Protein AF-A0A382PEY8-F1 (afdb_monomer)

InterPro domains:
  IPR027417 P-loop containing nucleoside triphosphate hydrolase [G3DSA:3.40.50.300] (1-112)
  IPR027417 P-loop containing nucleoside triphosphate hydrolase [SSF52540] (3-94)

Mean predicted aligned error: 9.13 Å

Radius of gyration: 19.18 Å; Cα contacts (8 Å, |Δi|>4): 75; chains: 1; bounding box: 68×26×43 Å

Nearest PDB structures (foldseek):
  5x2b-assembly8_H  TM=7.577E-01  e=1.604E-02  Mus musculus
  2zvq-assembly1_X  TM=7.526E-01  e=3.745E-02  Mus musculus
  5x2b-assembly3_B  TM=7.548E-01  e=3.440E-01  Mus musculus
  5mlq-assembly1_B  TM=3.083E-01  e=4.378E+00  Nocardia brasiliensis ATCC 700358

Secondary structure (DSSP, 8-state):
--GGG-SS--EEEEE--HHHHHHHHHHHH---HHHHHHHHHHHHHHHHHHHHHS---EEEEEHHHHHH-HHHHHHHHHHHTT----HHHHHHHHHH---S-------------

Sequence (113 aa):
LFLPYLNNPHFIILLRNPVSNAKAINKIYRIPFLKAMEITSYYNFIISRICVKHNIPKLFINFEQMRIEPNVIVKEILRFLDLNISEEIMRDVNSVIVPGYSTTSNDSTFSTQ

Structure (mmCIF, N/CA/C/O backbone):
data_AF-A0A382PEY8-F1
#
_entry.id   AF-A0A382PEY8-F1
#
loop_
_atom_site.group_PDB
_atom_site.id
_atom_site.type_symbol
_atom_site.label_atom_id
_atom_site.label_alt_id
_atom_site.label_comp_id
_atom_site.label_asym_id
_atom_site.label_entity_id
_atom_site.label_seq_id
_atom_site.pdbx_PDB_ins_code
_atom_site.Cartn_x
_atom_site.Cartn_y
_atom_site.Cartn_z
_atom_site.occupancy
_atom_site.B_iso_or_equiv
_atom_site.auth_seq_id
_atom_site.auth_comp_id
_atom_site.auth_asym_id
_atom_site.auth_atom_id
_atom_site.pdbx_PDB_model_num
ATOM 1 N N . LEU A 1 1 ? -13.749 0.816 -9.418 1.00 59.69 1 LEU A N 1
ATOM 2 C CA . LEU A 1 1 ? -14.218 0.324 -8.104 1.00 59.69 1 LEU A CA 1
ATOM 3 C C . LEU A 1 1 ? -15.724 0.531 -8.034 1.00 59.69 1 LEU A C 1
ATOM 5 O O . LEU A 1 1 ? -16.159 1.657 -8.246 1.00 59.69 1 LEU A O 1
ATOM 9 N N . PHE A 1 2 ? -16.510 -0.515 -7.786 1.00 69.25 2 PHE A N 1
ATOM 10 C CA . PHE A 1 2 ? -17.966 -0.400 -7.633 1.00 69.25 2 PHE A CA 1
ATOM 11 C C . PHE A 1 2 ? -18.315 -0.037 -6.181 1.00 69.25 2 PHE A C 1
ATOM 13 O O . PHE A 1 2 ? -18.750 -0.870 -5.397 1.00 69.25 2 PHE A O 1
ATOM 20 N N . LEU A 1 3 ? -18.077 1.227 -5.822 1.00 74.88 3 LEU A N 1
ATOM 21 C CA . LEU A 1 3 ? -18.364 1.774 -4.489 1.00 74.88 3 LEU A CA 1
ATOM 22 C C . LEU A 1 3 ? -19.841 1.692 -4.040 1.00 74.88 3 LEU A C 1
ATOM 24 O O . LEU A 1 3 ? -20.044 1.482 -2.849 1.00 74.88 3 LEU A O 1
ATOM 28 N N . PRO A 1 4 ? -20.862 1.817 -4.918 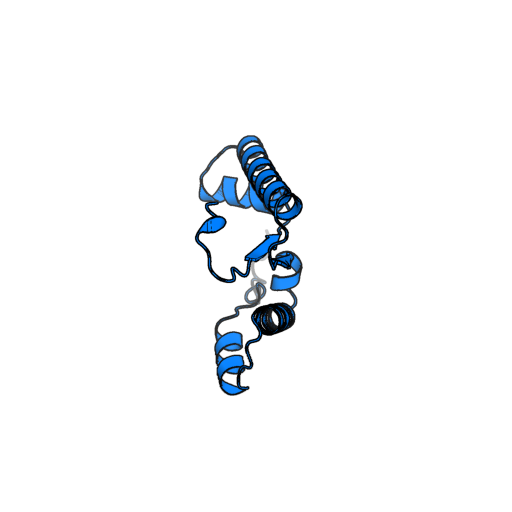1.00 75.00 4 PRO A N 1
ATOM 29 C CA . PRO A 1 4 ? -22.265 1.863 -4.483 1.00 75.00 4 PRO A CA 1
ATOM 30 C C . PRO A 1 4 ? -22.793 0.606 -3.779 1.00 75.00 4 PRO A C 1
ATOM 32 O O . PRO A 1 4 ? -23.840 0.674 -3.150 1.00 75.00 4 PRO A O 1
ATOM 35 N N . TYR A 1 5 ? -22.099 -0.529 -3.892 1.00 80.00 5 TYR A N 1
ATOM 36 C CA . TYR A 1 5 ? -22.516 -1.799 -3.285 1.00 80.00 5 TYR A CA 1
ATOM 37 C C . TYR A 1 5 ? -21.755 -2.139 -2.000 1.00 80.00 5 TYR A C 1
ATOM 39 O O . TYR A 1 5 ? -21.941 -3.217 -1.441 1.00 80.00 5 TYR A O 1
ATOM 47 N N . LEU A 1 6 ? -20.865 -1.254 -1.543 1.00 81.75 6 LEU A N 1
ATOM 48 C CA . LEU A 1 6 ? -20.107 -1.471 -0.319 1.00 81.75 6 LEU A CA 1
ATOM 49 C C . LEU A 1 6 ? -20.828 -0.818 0.860 1.00 81.75 6 LEU A C 1
ATOM 51 O O . LEU A 1 6 ? -21.024 0.396 0.881 1.00 81.75 6 LEU A O 1
ATOM 55 N N . ASN A 1 7 ? -21.157 -1.618 1.869 1.00 78.12 7 ASN A N 1
ATOM 56 C CA . ASN A 1 7 ? -21.673 -1.118 3.138 1.00 78.12 7 ASN A CA 1
ATOM 57 C C . ASN A 1 7 ? -20.499 -0.740 4.049 1.00 78.12 7 ASN A C 1
ATOM 59 O O . ASN A 1 7 ? -19.695 -1.598 4.401 1.00 78.12 7 ASN A O 1
ATOM 63 N N . ASN A 1 8 ? -20.410 0.543 4.414 1.00 79.12 8 ASN A N 1
ATOM 64 C CA . ASN A 1 8 ? -19.391 1.110 5.309 1.00 79.12 8 ASN A CA 1
ATOM 65 C C . ASN A 1 8 ? -17.924 0.729 4.975 1.00 79.12 8 ASN A C 1
ATOM 67 O O . ASN A 1 8 ? -17.207 0.185 5.824 1.00 79.12 8 ASN A O 1
ATOM 71 N N . PRO A 1 9 ? -17.447 0.966 3.737 1.00 88.56 9 PRO A N 1
ATOM 72 C CA . PRO A 1 9 ? -16.104 0.555 3.360 1.00 88.56 9 PRO A CA 1
ATOM 73 C C . PRO A 1 9 ? -15.028 1.422 4.023 1.00 88.56 9 PRO A C 1
ATOM 75 O O . PRO A 1 9 ? -15.050 2.649 3.925 1.00 88.56 9 PRO A O 1
ATOM 78 N N . HIS A 1 10 ? -14.036 0.757 4.609 1.00 90.62 10 HIS A N 1
ATOM 79 C CA . HIS A 1 10 ? -12.816 1.367 5.129 1.00 90.62 10 HIS A CA 1
ATOM 80 C C . HIS A 1 10 ? -11.666 1.097 4.160 1.00 90.62 10 HIS A C 1
ATOM 82 O O . HIS A 1 10 ? -11.370 -0.056 3.844 1.00 90.62 10 HIS A O 1
ATOM 88 N N . PHE A 1 11 ? -11.014 2.151 3.669 1.00 92.81 11 PHE A N 1
ATOM 89 C CA . PHE A 1 11 ? -9.919 2.022 2.707 1.00 92.81 11 PHE A CA 1
ATOM 90 C C . PHE A 1 11 ? -8.570 2.277 3.364 1.00 92.81 11 PHE A C 1
ATOM 92 O O . PHE A 1 11 ? -8.269 3.395 3.766 1.00 92.81 11 PHE A O 1
ATOM 99 N N . ILE A 1 12 ? -7.719 1.258 3.405 1.00 94.69 12 ILE A N 1
ATOM 100 C CA . ILE A 1 12 ? -6.322 1.419 3.807 1.00 94.69 12 ILE A CA 1
ATOM 101 C C . ILE A 1 12 ? -5.484 1.553 2.536 1.00 94.69 12 ILE A C 1
ATOM 103 O O . ILE A 1 12 ? -5.462 0.655 1.694 1.00 94.69 12 ILE A O 1
ATOM 107 N N . ILE A 1 13 ? -4.819 2.695 2.378 1.00 94.62 13 ILE A N 1
ATOM 108 C CA . ILE A 1 13 ? -4.053 3.044 1.181 1.00 94.62 13 ILE A CA 1
ATOM 109 C C . ILE A 1 13 ? -2.576 3.093 1.552 1.00 94.62 13 ILE A C 1
ATOM 111 O O . ILE A 1 13 ? -2.107 4.044 2.176 1.00 94.62 13 ILE A O 1
ATOM 115 N N . LEU A 1 14 ? -1.839 2.068 1.133 1.00 94.75 14 LEU A N 1
ATOM 116 C CA . LEU A 1 14 ? -0.398 1.987 1.328 1.00 94.75 14 LEU A CA 1
ATOM 117 C C . LEU A 1 14 ? 0.332 2.760 0.224 1.00 94.75 14 LEU A C 1
ATOM 119 O O . LEU A 1 14 ? 0.281 2.400 -0.953 1.00 94.75 14 LEU A O 1
ATOM 123 N N . LEU A 1 15 ? 1.030 3.815 0.620 1.00 94.75 15 LEU A N 1
ATOM 124 C CA . LEU A 1 15 ? 1.881 4.625 -0.235 1.00 94.75 15 LEU A CA 1
ATOM 125 C C . LEU A 1 15 ? 3.325 4.171 -0.077 1.00 94.75 15 LEU A C 1
ATOM 127 O O . LEU A 1 15 ? 3.794 3.918 1.026 1.00 94.75 15 LEU A O 1
ATOM 131 N N . ARG A 1 16 ? 4.044 4.095 -1.190 1.00 95.19 16 ARG A N 1
ATOM 132 C CA . ARG A 1 16 ? 5.470 3.779 -1.221 1.00 95.19 16 ARG A CA 1
ATOM 133 C C . ARG A 1 16 ? 6.146 4.670 -2.245 1.00 95.19 16 ARG A C 1
ATOM 135 O O . ARG A 1 16 ? 5.510 5.073 -3.224 1.00 95.19 16 ARG A O 1
ATOM 142 N N . ASN A 1 17 ? 7.432 4.947 -2.051 1.00 95.56 17 ASN A N 1
ATOM 143 C CA . ASN A 1 17 ? 8.219 5.695 -3.018 1.00 95.56 17 ASN A CA 1
ATOM 144 C C . ASN A 1 17 ? 8.039 5.119 -4.449 1.00 95.56 17 ASN A C 1
ATOM 146 O O . ASN A 1 17 ? 8.295 3.926 -4.665 1.00 95.56 17 ASN A O 1
ATOM 150 N N . PRO A 1 18 ? 7.631 5.939 -5.442 1.00 95.88 18 PRO A N 1
ATOM 151 C CA . PRO A 1 18 ? 7.316 5.453 -6.787 1.00 95.88 18 PRO A CA 1
ATOM 152 C C . PRO A 1 18 ? 8.486 4.767 -7.499 1.00 95.88 18 PRO A C 1
ATOM 154 O O . PRO A 1 18 ? 8.288 3.771 -8.190 1.00 95.88 18 PRO A O 1
ATOM 157 N N . VAL A 1 19 ? 9.714 5.247 -7.289 1.00 97.19 19 VAL A N 1
ATOM 158 C CA . VAL A 1 19 ? 10.922 4.651 -7.878 1.00 97.19 19 VAL A CA 1
ATOM 159 C C . VAL A 1 19 ? 11.186 3.275 -7.272 1.00 97.19 19 VAL A C 1
ATOM 161 O O . VAL A 1 19 ? 11.473 2.322 -7.997 1.00 97.19 19 VAL A O 1
ATOM 164 N N . SER A 1 20 ? 11.050 3.141 -5.951 1.00 96.25 20 SER A N 1
ATOM 165 C CA . SER A 1 20 ? 11.171 1.853 -5.257 1.00 96.25 20 SER A CA 1
ATOM 166 C C . SER A 1 20 ? 10.114 0.845 -5.719 1.00 96.25 20 SER A C 1
ATOM 168 O O . SER A 1 20 ? 10.433 -0.332 -5.899 1.00 96.25 20 SER A O 1
ATOM 170 N N . ASN A 1 21 ? 8.882 1.299 -5.965 1.00 96.00 21 ASN A N 1
ATOM 171 C CA . ASN A 1 21 ? 7.820 0.474 -6.546 1.00 96.00 21 ASN A CA 1
ATOM 172 C C . ASN A 1 21 ? 8.148 0.026 -7.969 1.00 96.00 21 ASN A C 1
ATOM 174 O O . ASN A 1 21 ? 8.098 -1.169 -8.257 1.00 96.00 21 ASN A O 1
ATOM 178 N N . ALA A 1 22 ? 8.556 0.948 -8.840 1.00 97.25 22 ALA A N 1
ATOM 179 C 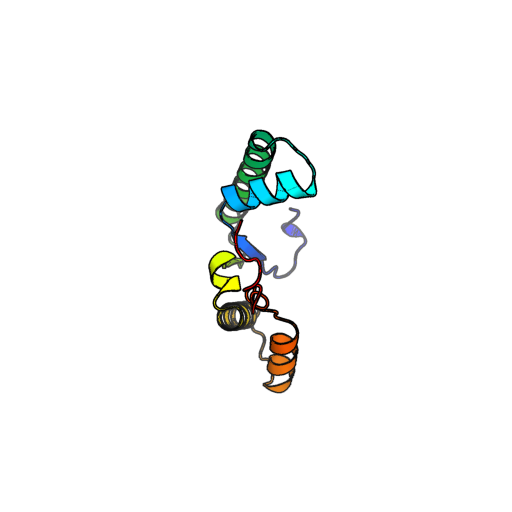CA . ALA A 1 22 ? 8.915 0.614 -10.212 1.00 97.25 22 ALA A CA 1
ATOM 180 C C . ALA A 1 22 ? 10.105 -0.356 -10.283 1.00 97.25 22 ALA A C 1
ATOM 182 O O . ALA A 1 22 ? 10.075 -1.299 -11.073 1.00 97.25 22 ALA A O 1
ATOM 183 N N . LYS A 1 23 ? 11.117 -0.199 -9.416 1.00 97.81 23 LYS A N 1
ATOM 184 C CA . LYS A 1 23 ? 12.221 -1.167 -9.280 1.00 97.81 23 LYS A CA 1
ATOM 185 C C . LYS A 1 23 ? 11.716 -2.553 -8.870 1.00 97.81 23 LYS A C 1
ATOM 187 O O . LYS A 1 23 ? 12.165 -3.550 -9.429 1.00 97.81 23 LYS A O 1
ATOM 192 N N . ALA A 1 24 ? 10.776 -2.632 -7.927 1.00 95.88 24 ALA A N 1
ATOM 193 C CA . ALA A 1 24 ? 10.189 -3.905 -7.507 1.00 95.88 24 ALA A CA 1
ATOM 194 C C . ALA A 1 24 ? 9.384 -4.570 -8.637 1.00 95.88 24 ALA A C 1
ATOM 196 O O . ALA A 1 24 ? 9.567 -5.758 -8.891 1.00 95.88 24 ALA A O 1
ATOM 197 N N . ILE A 1 25 ? 8.560 -3.805 -9.360 1.00 96.50 25 ILE A N 1
ATOM 198 C CA . ILE A 1 25 ? 7.799 -4.291 -10.524 1.00 96.50 25 ILE A CA 1
ATOM 199 C C . ILE A 1 25 ? 8.750 -4.788 -11.619 1.00 96.50 25 ILE A C 1
ATOM 201 O O . ILE A 1 25 ? 8.573 -5.895 -12.124 1.00 96.50 25 ILE A O 1
ATOM 205 N N . ASN A 1 26 ? 9.782 -4.006 -11.952 1.00 97.38 26 ASN A N 1
ATOM 206 C CA . ASN A 1 26 ? 10.815 -4.397 -12.910 1.00 97.38 26 ASN A CA 1
ATOM 207 C C . ASN A 1 26 ? 11.496 -5.709 -12.494 1.00 97.38 26 ASN A C 1
ATOM 209 O O . ASN A 1 26 ? 11.629 -6.604 -13.322 1.00 97.38 26 ASN A O 1
ATOM 213 N N . LYS A 1 27 ? 11.859 -5.862 -11.216 1.00 96.75 27 LYS A N 1
ATOM 214 C CA . LYS A 1 27 ? 12.505 -7.078 -10.705 1.00 96.75 27 LYS A CA 1
ATOM 215 C C . LYS A 1 27 ? 11.591 -8.308 -10.759 1.00 96.75 27 LYS A C 1
ATOM 217 O O . LYS A 1 27 ? 12.042 -9.370 -11.174 1.00 96.75 27 LYS A O 1
ATOM 222 N N . ILE A 1 28 ? 10.335 -8.177 -10.328 1.00 96.69 28 ILE A N 1
ATOM 223 C CA . ILE A 1 28 ? 9.393 -9.303 -10.202 1.00 96.69 28 ILE A CA 1
ATOM 224 C C . ILE A 1 28 ? 8.880 -9.746 -11.574 1.00 96.69 28 ILE A C 1
ATOM 226 O O . ILE A 1 28 ? 8.906 -10.930 -11.893 1.00 96.69 28 ILE A O 1
ATOM 230 N N . TYR A 1 29 ? 8.442 -8.792 -12.395 1.00 95.69 29 TYR A N 1
ATOM 231 C CA . TYR A 1 29 ? 7.759 -9.075 -13.660 1.00 95.69 29 TYR A CA 1
ATOM 232 C C . TYR A 1 29 ? 8.667 -8.942 -14.885 1.00 95.69 29 TYR A C 1
ATOM 234 O O . TYR A 1 29 ? 8.215 -9.168 -16.003 1.00 95.69 29 TYR A O 1
ATOM 242 N N . ARG A 1 30 ? 9.939 -8.558 -14.698 1.00 95.56 30 ARG A N 1
ATOM 243 C CA . ARG A 1 30 ? 10.930 -8.344 -15.774 1.00 95.56 30 ARG A CA 1
ATOM 244 C C . ARG A 1 30 ? 10.483 -7.331 -16.840 1.00 95.56 30 ARG A C 1
ATOM 246 O O . ARG A 1 30 ? 10.937 -7.366 -17.977 1.00 95.56 30 ARG A O 1
ATOM 253 N N . ILE A 1 31 ? 9.610 -6.398 -16.462 1.00 95.81 31 ILE A N 1
ATOM 254 C CA . ILE A 1 31 ? 9.124 -5.303 -17.315 1.00 95.81 31 ILE A CA 1
ATOM 255 C C . ILE A 1 31 ? 10.165 -4.174 -17.332 1.00 95.81 31 ILE A C 1
ATOM 257 O O . ILE A 1 31 ? 10.680 -3.856 -16.261 1.00 95.81 31 ILE A O 1
ATOM 261 N N . PRO A 1 32 ? 10.457 -3.506 -18.468 1.00 98.00 32 PRO A N 1
ATOM 262 C CA . PRO A 1 32 ? 11.393 -2.379 -18.511 1.00 98.00 32 PRO A CA 1
ATOM 263 C C . PRO A 1 32 ? 11.086 -1.300 -17.464 1.00 98.00 32 PRO A C 1
ATOM 265 O O . PRO A 1 32 ? 9.927 -0.952 -17.245 1.00 98.00 32 PRO A O 1
ATOM 268 N N . PHE A 1 33 ? 12.121 -0.735 -16.834 1.00 97.38 33 PHE A N 1
ATOM 269 C CA . PHE A 1 33 ? 11.959 0.197 -15.710 1.00 97.38 33 PHE A CA 1
ATOM 270 C C . PHE A 1 33 ? 11.056 1.401 -16.031 1.00 97.38 33 PHE A C 1
ATOM 272 O O . PHE A 1 33 ? 10.184 1.735 -15.232 1.00 97.38 33 PHE A O 1
ATOM 279 N N . LEU A 1 34 ? 11.197 2.011 -17.214 1.00 98.00 34 LEU A N 1
ATOM 280 C CA . LEU A 1 34 ? 10.332 3.123 -17.634 1.00 98.00 34 LEU A CA 1
ATOM 281 C C . LEU A 1 34 ? 8.862 2.700 -17.739 1.00 98.00 34 LEU A C 1
ATOM 283 O O . LEU A 1 34 ? 7.975 3.420 -17.288 1.00 98.00 34 LEU A O 1
ATOM 287 N N . LYS A 1 35 ? 8.598 1.484 -18.228 1.00 97.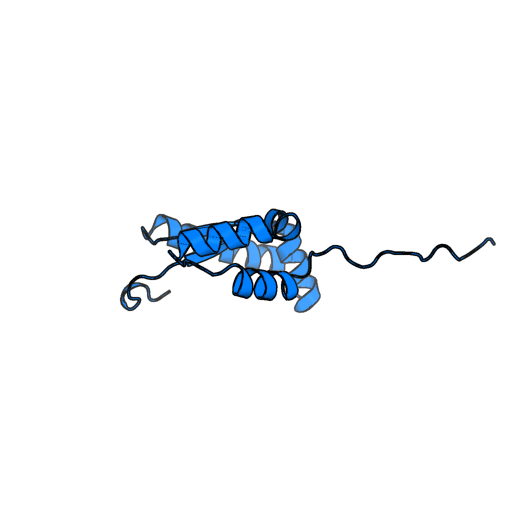81 35 LYS A N 1
ATOM 288 C CA . LYS A 1 35 ? 7.239 0.943 -18.282 1.00 97.81 35 LYS A CA 1
ATOM 289 C C . LYS A 1 35 ? 6.689 0.646 -16.884 1.00 97.81 35 LYS A C 1
ATOM 291 O O . LYS A 1 35 ? 5.521 0.905 -16.610 1.00 97.81 35 LYS A O 1
ATOM 296 N N . ALA A 1 36 ? 7.530 0.165 -15.971 1.00 97.88 36 ALA A N 1
ATOM 297 C CA . ALA A 1 36 ? 7.163 -0.014 -14.567 1.00 97.88 36 ALA A CA 1
ATOM 298 C C . ALA A 1 36 ? 6.851 1.325 -13.861 1.00 97.88 36 ALA A C 1
ATOM 300 O O . ALA A 1 36 ? 5.936 1.389 -13.034 1.00 97.88 36 ALA A O 1
ATOM 301 N N . MET A 1 37 ? 7.564 2.401 -14.211 1.00 98.12 37 MET A N 1
ATOM 302 C CA . MET A 1 37 ? 7.266 3.763 -13.752 1.00 98.12 37 MET A CA 1
ATOM 303 C C . MET A 1 37 ? 5.914 4.254 -14.277 1.00 98.12 37 MET A C 1
ATOM 305 O O . MET A 1 37 ? 5.126 4.771 -13.489 1.00 98.12 37 MET A O 1
ATOM 309 N N . GLU A 1 38 ? 5.603 4.050 -15.562 1.00 97.88 38 GLU A N 1
ATOM 310 C CA . GLU A 1 38 ? 4.286 4.387 -16.130 1.00 97.88 38 GLU A CA 1
ATOM 311 C C . GLU A 1 38 ? 3.149 3.692 -15.375 1.00 97.88 38 GLU A C 1
ATOM 313 O O . GLU A 1 38 ? 2.181 4.340 -14.979 1.00 97.88 38 GLU A O 1
ATOM 318 N N . ILE A 1 39 ? 3.290 2.385 -15.129 1.00 96.75 39 ILE A N 1
ATOM 319 C CA . ILE A 1 39 ? 2.309 1.591 -14.380 1.00 96.75 39 ILE A CA 1
ATOM 320 C C . ILE A 1 39 ? 2.128 2.161 -12.969 1.00 96.75 39 ILE A C 1
ATOM 322 O O . ILE A 1 39 ? 1.001 2.401 -12.536 1.00 96.75 39 ILE A O 1
ATOM 326 N N . THR A 1 40 ? 3.232 2.421 -12.264 1.00 96.88 40 THR A N 1
ATOM 327 C CA . THR A 1 40 ? 3.202 2.982 -10.904 1.00 96.88 40 THR A CA 1
ATOM 328 C C . THR A 1 40 ? 2.476 4.330 -10.874 1.00 96.88 40 THR A C 1
ATOM 330 O O . THR A 1 40 ? 1.588 4.543 -10.047 1.00 96.88 40 THR A O 1
ATOM 333 N N . SER A 1 41 ? 2.805 5.225 -11.806 1.00 97.00 41 SER A N 1
ATOM 334 C CA . SER A 1 41 ? 2.172 6.541 -11.928 1.00 97.00 41 SER A CA 1
ATOM 335 C C . SER A 1 41 ? 0.681 6.439 -12.248 1.00 97.00 41 SER A C 1
ATOM 337 O O . SER A 1 41 ? -0.122 7.150 -11.642 1.00 97.00 41 SER A O 1
ATOM 339 N N . TYR A 1 42 ? 0.294 5.531 -13.148 1.00 97.12 42 TYR A N 1
ATOM 340 C CA . TYR A 1 42 ? -1.104 5.310 -13.514 1.00 97.12 42 TYR A CA 1
ATOM 341 C C . TYR A 1 42 ? -1.949 4.883 -12.308 1.00 97.12 42 TYR A C 1
ATOM 343 O O . TYR A 1 42 ? -2.986 5.491 -12.036 1.00 97.12 42 TYR A O 1
ATOM 351 N N . TYR A 1 43 ? -1.500 3.893 -11.533 1.00 95.06 43 TYR A N 1
ATOM 352 C CA . TYR A 1 43 ? -2.253 3.440 -10.360 1.00 95.06 43 TYR A CA 1
ATOM 353 C C . TYR A 1 43 ? -2.334 4.509 -9.265 1.00 95.06 43 TYR A C 1
ATOM 355 O O . TYR A 1 43 ? -3.417 4.727 -8.717 1.00 95.06 43 TYR A O 1
ATOM 363 N N . ASN A 1 44 ? -1.243 5.235 -9.001 1.00 94.81 44 ASN A N 1
ATOM 364 C CA . ASN A 1 44 ? -1.256 6.354 -8.055 1.00 94.81 44 ASN A CA 1
ATOM 365 C C . ASN A 1 44 ? -2.259 7.441 -8.474 1.00 94.81 44 ASN A C 1
ATOM 367 O O . ASN A 1 44 ? -3.004 7.959 -7.639 1.00 94.81 44 ASN A O 1
ATOM 371 N N . PHE A 1 45 ? -2.327 7.753 -9.771 1.00 95.44 45 PHE A N 1
ATOM 372 C CA . PHE A 1 45 ? -3.301 8.695 -10.314 1.00 95.44 45 PHE A CA 1
ATOM 373 C C . PHE A 1 45 ? -4.744 8.217 -10.110 1.00 95.44 45 PHE A C 1
ATOM 375 O O . PHE A 1 45 ? -5.581 8.987 -9.637 1.00 95.44 45 PHE A O 1
ATOM 382 N N . ILE A 1 46 ? -5.043 6.950 -10.411 1.00 93.69 46 ILE A N 1
ATOM 383 C CA . ILE A 1 46 ? -6.388 6.385 -10.221 1.00 93.69 46 ILE A CA 1
ATOM 384 C C . ILE A 1 46 ? -6.805 6.426 -8.746 1.00 93.69 46 ILE A C 1
ATOM 386 O O . ILE A 1 46 ? -7.919 6.861 -8.448 1.00 93.69 46 ILE A O 1
ATOM 390 N N . ILE A 1 47 ? -5.917 6.031 -7.828 1.00 91.62 47 ILE A N 1
ATOM 391 C CA . ILE A 1 47 ? -6.175 6.091 -6.381 1.00 91.62 47 ILE A CA 1
ATOM 392 C C . ILE A 1 47 ? -6.468 7.532 -5.957 1.00 91.62 47 ILE A C 1
ATOM 394 O O . ILE A 1 47 ? -7.489 7.784 -5.319 1.00 91.62 47 ILE A O 1
ATOM 398 N N . SER A 1 48 ? -5.633 8.487 -6.378 1.00 91.50 48 SER A N 1
ATOM 399 C CA . SER A 1 48 ? -5.840 9.911 -6.096 1.00 91.50 48 SER A CA 1
ATOM 400 C C . SER A 1 48 ? -7.206 10.398 -6.590 1.00 91.50 48 SER A C 1
ATOM 402 O O . SER A 1 48 ? -7.969 10.993 -5.826 1.00 91.50 48 SER A O 1
ATOM 404 N N . ARG A 1 49 ? -7.595 10.058 -7.828 1.00 92.19 49 ARG A N 1
ATOM 405 C CA . ARG A 1 49 ? -8.916 10.424 -8.361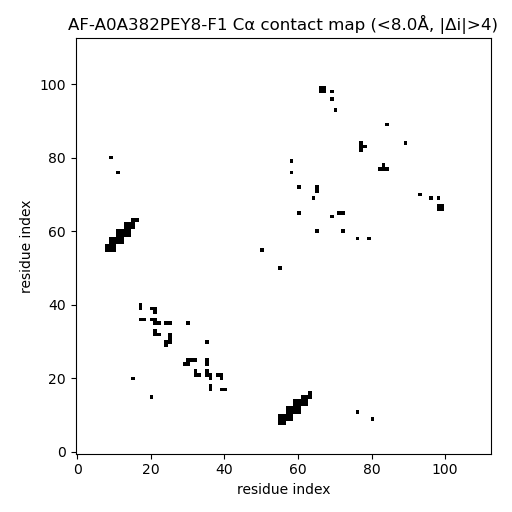 1.00 92.19 49 ARG A CA 1
ATOM 406 C C . ARG A 1 49 ? -10.065 9.825 -7.561 1.00 92.19 49 ARG A C 1
ATOM 408 O O . ARG A 1 49 ? -11.055 10.520 -7.354 1.00 92.19 49 ARG A O 1
ATOM 415 N N . ILE A 1 50 ? -9.961 8.569 -7.125 1.00 89.38 50 ILE A N 1
ATOM 416 C CA . ILE A 1 50 ? -10.990 7.933 -6.289 1.00 89.38 50 ILE A CA 1
ATOM 417 C C . ILE A 1 50 ? -11.106 8.670 -4.951 1.00 89.38 50 ILE A C 1
ATOM 419 O O . ILE A 1 50 ? -12.218 9.005 -4.544 1.00 89.38 50 ILE A O 1
ATOM 423 N N . CYS A 1 51 ? -9.976 8.980 -4.312 1.00 87.56 51 CYS A N 1
ATOM 424 C CA . CYS A 1 51 ? -9.932 9.674 -3.025 1.00 87.56 51 CYS A CA 1
ATOM 425 C C . CYS A 1 51 ? -10.511 11.090 -3.072 1.00 87.56 51 CYS A C 1
ATOM 427 O O . CYS A 1 51 ? -11.133 11.502 -2.095 1.00 87.56 51 CYS A O 1
ATOM 429 N N . VAL A 1 52 ? -10.299 11.814 -4.178 1.00 88.75 52 VAL A N 1
ATOM 430 C CA . VAL A 1 52 ? -10.849 13.162 -4.403 1.00 88.75 52 VAL A CA 1
ATOM 431 C C . VAL A 1 52 ? -12.332 13.098 -4.758 1.00 88.75 52 VAL A C 1
ATOM 433 O O . VAL A 1 52 ? -13.124 13.890 -4.260 1.00 88.75 52 VAL A O 1
ATOM 436 N N . LYS A 1 53 ? -12.722 12.159 -5.626 1.00 89.50 53 LYS A N 1
ATOM 437 C CA . LYS A 1 53 ? -14.100 12.053 -6.120 1.00 89.50 53 LYS A CA 1
ATOM 438 C C . LYS A 1 53 ? -15.073 11.565 -5.048 1.00 89.50 53 LYS A C 1
ATOM 440 O O . LYS A 1 53 ? -16.245 11.925 -5.090 1.00 89.50 53 LYS A O 1
ATOM 445 N N . HIS A 1 54 ? -14.612 10.720 -4.130 1.00 84.31 54 HIS A N 1
ATOM 446 C CA . HIS A 1 54 ? -15.466 10.093 -3.133 1.00 84.31 54 HIS A CA 1
ATOM 447 C C . HIS A 1 54 ? -14.986 10.419 -1.717 1.00 84.31 54 HIS A C 1
ATOM 449 O O . HIS A 1 54 ? -13.831 10.174 -1.357 1.00 84.31 54 HIS A O 1
ATOM 455 N N . ASN A 1 55 ? -15.903 10.912 -0.883 1.00 82.56 55 ASN A N 1
ATOM 456 C CA . ASN A 1 55 ? -15.655 11.133 0.539 1.00 82.56 55 ASN A CA 1
ATOM 457 C C . ASN A 1 55 ? -15.745 9.812 1.326 1.00 82.56 55 ASN A C 1
ATOM 459 O O . ASN A 1 55 ? -16.647 9.603 2.128 1.00 82.56 55 ASN A O 1
ATOM 463 N N . ILE A 1 56 ? -14.845 8.883 1.008 1.00 84.50 56 ILE A N 1
ATOM 464 C CA . ILE A 1 56 ? -14.734 7.569 1.654 1.00 84.50 56 ILE A CA 1
ATOM 465 C C . ILE A 1 56 ? -13.843 7.646 2.901 1.00 84.50 56 ILE A C 1
ATOM 467 O O . ILE A 1 56 ? -12.819 8.345 2.834 1.00 84.50 56 ILE A O 1
ATOM 471 N N . PRO A 1 57 ? -14.175 6.909 3.984 1.00 90.62 57 PRO A N 1
ATOM 472 C CA . PRO A 1 57 ? -13.263 6.663 5.096 1.00 90.62 57 PRO A CA 1
ATOM 473 C C . PRO A 1 57 ? -11.977 6.033 4.573 1.00 90.62 57 PRO A C 1
ATOM 475 O O . PRO A 1 57 ? -11.999 4.988 3.913 1.00 90.62 57 PRO A O 1
ATOM 478 N N . LYS A 1 58 ? -10.846 6.687 4.826 1.00 93.19 58 LYS A N 1
ATOM 479 C CA . LYS A 1 58 ? -9.550 6.251 4.312 1.00 93.19 58 LYS A CA 1
ATOM 480 C C . LYS A 1 58 ? -8.421 6.558 5.284 1.00 93.19 58 LYS A C 1
ATOM 482 O O . LYS A 1 58 ? -8.381 7.646 5.852 1.00 93.19 58 LYS A O 1
ATOM 487 N N . LEU A 1 59 ? -7.494 5.616 5.402 1.00 95.62 59 LEU A N 1
ATOM 488 C CA . LEU A 1 59 ? -6.241 5.750 6.132 1.00 95.62 59 LEU A CA 1
ATOM 489 C C . LEU A 1 59 ? -5.086 5.635 5.139 1.00 95.62 59 LEU A C 1
ATOM 491 O O . LEU A 1 59 ? -4.984 4.646 4.412 1.00 95.62 59 LEU A O 1
ATOM 495 N N . PHE A 1 60 ? -4.219 6.644 5.104 1.00 95.38 60 PHE A N 1
ATOM 496 C CA . PHE A 1 60 ? -2.993 6.601 4.313 1.00 95.38 60 PHE A CA 1
ATOM 497 C C . PHE A 1 60 ? -1.849 6.094 5.178 1.00 95.38 60 PHE A C 1
ATOM 499 O O . PHE A 1 60 ? -1.588 6.651 6.238 1.00 95.38 60 PHE A O 1
ATOM 506 N N . ILE A 1 61 ? -1.151 5.069 4.700 1.00 96.25 61 ILE A N 1
ATOM 507 C CA . ILE A 1 61 ? 0.003 4.486 5.384 1.00 96.25 61 ILE A CA 1
ATOM 508 C C . ILE A 1 61 ? 1.231 4.703 4.518 1.00 96.25 61 ILE A C 1
ATOM 510 O O . ILE A 1 61 ? 1.230 4.371 3.334 1.00 96.25 61 ILE A O 1
ATOM 514 N N . ASN A 1 62 ? 2.295 5.226 5.112 1.00 94.56 62 ASN A N 1
ATOM 515 C CA . ASN A 1 62 ? 3.598 5.302 4.472 1.00 94.56 62 ASN A CA 1
ATOM 516 C C . ASN A 1 62 ? 4.345 3.973 4.678 1.00 94.56 62 ASN A 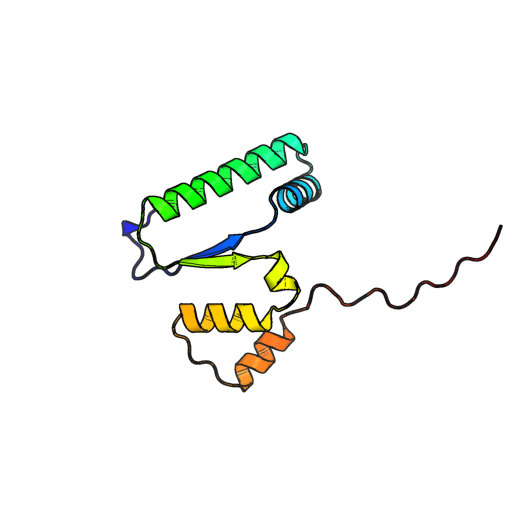C 1
ATOM 518 O O . ASN A 1 62 ? 4.603 3.560 5.809 1.00 94.56 62 ASN A O 1
ATOM 522 N N . PHE A 1 63 ? 4.696 3.294 3.589 1.00 93.88 63 PHE A N 1
ATOM 523 C CA . PHE A 1 63 ? 5.394 2.010 3.617 1.00 93.88 63 PHE A CA 1
ATOM 524 C C . PHE A 1 63 ? 6.765 2.102 4.285 1.00 93.88 63 PHE A C 1
ATOM 526 O O . PHE A 1 63 ? 7.158 1.207 5.033 1.00 93.88 63 PHE A O 1
ATOM 533 N N . GLU A 1 64 ? 7.515 3.160 4.001 1.00 92.38 64 GLU A N 1
ATOM 534 C CA . GLU A 1 64 ? 8.834 3.385 4.571 1.00 92.38 64 GLU A CA 1
ATOM 535 C C . GLU A 1 64 ? 8.746 3.547 6.092 1.00 92.38 64 GLU A C 1
ATOM 537 O O . GLU A 1 64 ? 9.526 2.918 6.805 1.00 92.38 64 GLU A O 1
ATOM 542 N N . GLN A 1 65 ? 7.749 4.283 6.592 1.00 91.00 65 GLN A N 1
ATOM 543 C CA . GLN A 1 65 ? 7.489 4.401 8.030 1.00 91.00 65 GLN A CA 1
ATOM 544 C C . GLN A 1 65 ? 7.023 3.074 8.639 1.00 91.00 65 GLN A C 1
ATOM 546 O O . GLN A 1 65 ? 7.530 2.669 9.682 1.00 91.00 65 GLN A O 1
ATOM 551 N N . MET A 1 66 ? 6.129 2.349 7.961 1.00 91.75 66 MET A N 1
ATOM 552 C CA . MET A 1 66 ? 5.645 1.035 8.401 1.00 91.75 66 MET A CA 1
ATOM 553 C C . MET A 1 66 ? 6.781 0.032 8.618 1.00 91.75 66 MET A C 1
ATOM 555 O O . MET A 1 66 ? 6.684 -0.825 9.489 1.00 91.75 66 MET A O 1
ATOM 559 N N . ARG A 1 67 ? 7.876 0.135 7.859 1.00 88.50 67 ARG A N 1
ATOM 560 C CA . ARG A 1 67 ? 9.054 -0.720 8.059 1.00 88.50 67 ARG A CA 1
ATOM 561 C C . ARG A 1 67 ? 9.870 -0.373 9.302 1.00 88.50 67 ARG A C 1
ATOM 563 O O . ARG A 1 67 ? 10.557 -1.259 9.804 1.00 88.50 67 ARG A O 1
ATOM 570 N N . ILE A 1 68 ? 9.856 0.888 9.729 1.00 90.00 68 ILE A N 1
ATOM 571 C CA . ILE A 1 68 ? 10.634 1.381 10.874 1.00 90.00 68 ILE A CA 1
ATOM 572 C C . ILE A 1 68 ? 9.828 1.182 12.160 1.00 90.00 68 ILE A C 1
ATOM 574 O O . ILE A 1 68 ? 10.351 0.667 13.143 1.00 90.00 68 ILE A O 1
ATOM 578 N N . GLU A 1 69 ? 8.543 1.536 12.131 1.00 90.38 69 GLU A N 1
ATOM 579 C CA . GLU A 1 69 ? 7.670 1.574 13.306 1.00 90.38 69 GLU A CA 1
ATOM 580 C C . GLU A 1 69 ? 6.346 0.832 13.045 1.00 90.38 69 GLU A C 1
ATOM 582 O O . GLU A 1 69 ? 5.264 1.426 13.103 1.00 90.38 69 GLU A O 1
ATOM 587 N N . PRO A 1 70 ? 6.378 -0.482 12.761 1.00 89.00 70 PRO A N 1
ATOM 588 C CA . PRO A 1 70 ? 5.175 -1.211 12.369 1.00 89.00 70 PRO A CA 1
ATOM 589 C C . PRO A 1 70 ? 4.099 -1.203 13.462 1.00 89.00 70 PRO A C 1
ATOM 591 O O . PRO A 1 70 ? 2.917 -1.095 13.157 1.00 89.00 70 PRO A O 1
ATOM 594 N N . ASN A 1 71 ? 4.495 -1.225 14.738 1.00 88.12 71 ASN A N 1
ATOM 595 C CA . ASN A 1 71 ? 3.563 -1.207 15.869 1.00 88.12 71 ASN A CA 1
ATOM 596 C C . ASN A 1 71 ? 2.756 0.098 15.953 1.00 88.12 71 ASN A C 1
ATOM 598 O O . ASN A 1 71 ? 1.619 0.087 16.425 1.00 88.12 71 ASN A O 1
ATOM 602 N N . VAL A 1 72 ? 3.329 1.221 15.505 1.00 90.31 72 VAL A N 1
ATOM 603 C CA . VAL A 1 72 ? 2.619 2.507 15.431 1.00 90.31 72 VAL A CA 1
ATOM 604 C C . VAL A 1 72 ? 1.543 2.424 14.354 1.00 90.31 72 VAL A C 1
ATOM 606 O O . VAL A 1 72 ? 0.378 2.697 14.633 1.00 90.31 72 VAL A O 1
ATOM 609 N N . ILE A 1 73 ? 1.908 1.931 13.168 1.00 92.75 73 ILE A N 1
ATOM 610 C CA . ILE A 1 73 ? 0.978 1.763 12.047 1.00 92.75 73 ILE A CA 1
ATOM 611 C C . ILE A 1 73 ? -0.145 0.775 12.380 1.00 92.75 73 ILE A C 1
ATOM 613 O O . ILE A 1 73 ? -1.302 1.035 12.060 1.00 92.75 73 ILE A O 1
ATOM 617 N N . VAL A 1 74 ? 0.151 -0.331 13.070 1.00 90.88 74 VAL A N 1
ATOM 618 C CA . VAL A 1 74 ? -0.884 -1.268 13.537 1.00 90.88 74 VAL A CA 1
ATOM 619 C C . VAL A 1 74 ? -1.880 -0.550 14.437 1.00 90.88 74 VAL A C 1
ATOM 621 O O . VAL A 1 74 ? -3.079 -0.634 14.198 1.00 90.88 74 VAL A O 1
ATOM 624 N N . LYS A 1 75 ? -1.410 0.211 15.432 1.00 89.75 75 LYS A N 1
ATOM 625 C CA . LYS A 1 75 ? -2.299 0.974 16.321 1.00 89.75 75 LYS A CA 1
ATOM 626 C C . LYS A 1 75 ? -3.148 1.989 15.553 1.00 89.75 75 LYS A C 1
ATOM 628 O O . LYS A 1 75 ? -4.317 2.164 15.889 1.00 89.75 75 LYS A O 1
ATOM 633 N N . GLU A 1 76 ? -2.596 2.637 14.530 1.00 93.38 76 GLU A N 1
ATOM 634 C CA . GLU A 1 76 ? -3.355 3.534 13.650 1.00 93.38 76 GLU A CA 1
ATOM 635 C C . GLU A 1 76 ? -4.442 2.793 12.865 1.00 93.38 76 GLU A C 1
ATOM 637 O O . GLU A 1 76 ? -5.579 3.262 12.826 1.00 93.38 76 GLU A O 1
ATOM 642 N N . ILE A 1 77 ? -4.134 1.617 12.308 1.00 93.75 77 ILE A N 1
ATOM 643 C CA . ILE A 1 77 ? -5.117 0.766 11.622 1.00 93.75 77 ILE A CA 1
ATOM 644 C C . ILE A 1 77 ? -6.234 0.353 12.583 1.00 93.75 77 ILE A C 1
ATOM 646 O O . ILE A 1 77 ? -7.405 0.467 12.233 1.00 93.75 77 ILE A O 1
ATOM 650 N N . LEU A 1 78 ? -5.897 -0.097 13.794 1.00 92.19 78 LEU A N 1
ATOM 651 C CA . LEU A 1 78 ? -6.890 -0.538 14.778 1.00 92.19 78 LEU A CA 1
ATOM 652 C C . LEU A 1 78 ? -7.831 0.590 15.187 1.00 92.19 78 LEU A C 1
ATOM 654 O O . LEU A 1 78 ? -9.041 0.393 15.212 1.00 92.19 78 LEU A O 1
ATOM 658 N N . ARG A 1 79 ? -7.287 1.788 15.425 1.00 92.25 79 ARG A N 1
ATOM 659 C CA . ARG A 1 79 ? -8.091 2.987 15.696 1.00 92.25 79 ARG A CA 1
ATOM 660 C C . ARG A 1 79 ? -8.976 3.358 14.510 1.00 92.25 79 ARG A C 1
ATOM 662 O O . ARG A 1 79 ? -10.128 3.714 14.709 1.00 92.25 79 ARG A O 1
ATOM 669 N N . PHE A 1 80 ? -8.452 3.277 13.288 1.00 94.38 80 PHE A N 1
ATOM 670 C CA . PHE A 1 80 ? -9.213 3.584 12.078 1.00 94.38 80 PHE A CA 1
ATOM 671 C C . PHE A 1 80 ? -10.367 2.603 11.835 1.00 94.38 80 PHE A C 1
ATOM 673 O O . PHE A 1 80 ? -11.401 3.004 11.311 1.00 94.38 80 PHE A O 1
ATOM 680 N N . LEU A 1 81 ? -10.193 1.337 12.216 1.00 91.44 81 LEU A N 1
ATOM 681 C CA . LEU A 1 81 ? -11.218 0.298 12.109 1.00 91.44 81 LEU A CA 1
ATOM 682 C C . LEU A 1 81 ? -12.134 0.212 13.342 1.00 91.44 81 LEU A C 1
ATOM 684 O O . LEU A 1 81 ? -13.001 -0.657 13.371 1.00 91.44 81 LEU A O 1
ATOM 688 N N . ASP A 1 82 ? -11.934 1.077 14.342 1.00 89.81 82 ASP A N 1
ATOM 689 C CA . ASP A 1 82 ? -12.631 1.062 15.636 1.00 89.81 82 ASP A CA 1
ATOM 690 C C . ASP A 1 82 ? -12.583 -0.313 16.337 1.00 89.81 82 ASP A C 1
ATOM 692 O O . ASP A 1 82 ? -13.564 -0.823 16.881 1.00 89.81 82 ASP A O 1
ATOM 696 N N . LEU A 1 83 ? -11.413 -0.958 16.285 1.00 87.56 83 LEU A N 1
ATOM 697 C CA . LEU A 1 83 ? -11.179 -2.269 16.885 1.00 87.56 83 LEU A CA 1
ATOM 698 C C . LEU A 1 83 ? -10.458 -2.130 18.227 1.00 87.56 83 LEU A C 1
ATOM 700 O O . LEU A 1 83 ? -9.311 -1.685 18.293 1.00 87.56 83 LEU A O 1
ATOM 704 N N . ASN A 1 84 ? -11.101 -2.609 19.291 1.00 82.50 84 ASN A N 1
ATOM 705 C CA . ASN A 1 84 ? -10.470 -2.788 20.595 1.00 82.50 84 ASN A CA 1
ATOM 706 C C . ASN A 1 84 ? -9.870 -4.194 20.681 1.00 82.50 84 ASN A C 1
ATOM 708 O O . ASN A 1 84 ? -10.596 -5.183 20.768 1.00 82.50 84 ASN A O 1
ATOM 712 N N . ILE A 1 85 ? -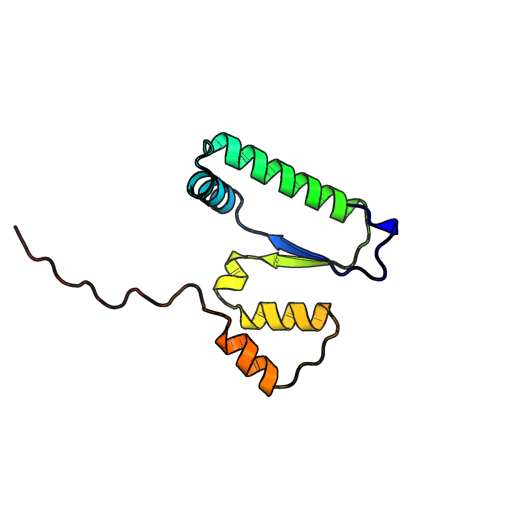8.541 -4.281 20.639 1.00 80.12 85 ILE A N 1
ATOM 713 C CA . ILE A 1 85 ? -7.801 -5.547 20.686 1.00 80.12 85 ILE A CA 1
ATOM 714 C C . ILE A 1 85 ? -7.163 -5.738 22.068 1.00 80.12 85 ILE A C 1
ATOM 716 O O . ILE A 1 85 ? -6.666 -4.783 22.663 1.00 80.12 85 ILE A O 1
ATOM 720 N N . SER A 1 86 ? -7.175 -6.974 22.577 1.00 79.44 86 SER A N 1
ATOM 721 C CA . SER A 1 86 ? -6.506 -7.343 23.829 1.00 79.44 86 SER A CA 1
ATOM 722 C C . SER A 1 86 ? -4.977 -7.396 23.683 1.00 79.44 86 SER A C 1
ATOM 724 O O . SER A 1 86 ? -4.432 -7.632 22.605 1.00 79.44 86 SER A O 1
ATOM 726 N N . GLU A 1 87 ? -4.259 -7.251 24.799 1.00 78.56 87 GLU A N 1
ATOM 727 C CA . GLU A 1 87 ? -2.787 -7.353 24.847 1.00 78.56 87 GLU A CA 1
ATOM 728 C C . GLU A 1 87 ? -2.237 -8.732 24.429 1.00 78.56 87 GLU A C 1
ATOM 730 O O . GLU A 1 87 ? -1.051 -8.880 24.137 1.00 78.56 87 GLU A O 1
ATOM 735 N N . GLU A 1 88 ? -3.078 -9.764 24.428 1.00 75.62 88 GLU A N 1
ATOM 736 C CA . GLU A 1 88 ? -2.722 -11.107 23.963 1.00 75.62 88 GLU A CA 1
ATOM 737 C C . GLU A 1 88 ? -2.656 -11.156 22.433 1.00 75.62 88 GLU A C 1
ATOM 739 O O . GLU A 1 88 ? -1.615 -11.480 21.869 1.00 75.62 88 GLU A O 1
ATOM 744 N N . ILE A 1 89 ? -3.705 -10.687 21.755 1.00 76.94 89 ILE A N 1
ATOM 745 C CA . ILE A 1 89 ? -3.746 -10.631 20.288 1.00 76.94 89 ILE A CA 1
ATOM 746 C C . ILE A 1 89 ? -2.684 -9.656 19.753 1.00 76.94 89 ILE A C 1
ATOM 748 O O . ILE A 1 89 ? -2.082 -9.903 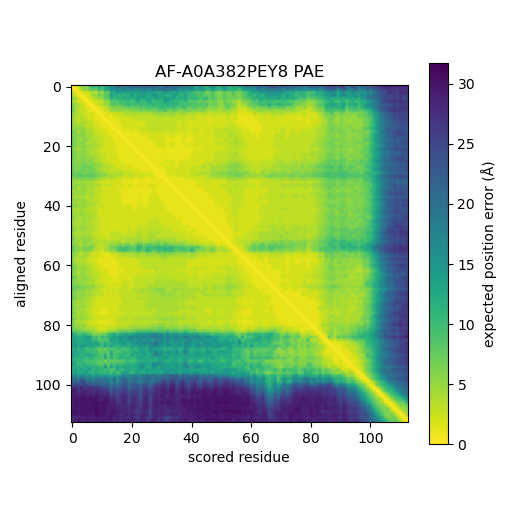18.710 1.00 76.94 89 ILE A O 1
ATOM 752 N N . MET A 1 90 ? -2.389 -8.569 20.476 1.00 78.06 90 MET A N 1
ATOM 753 C CA . MET A 1 90 ? -1.290 -7.671 20.097 1.00 78.06 90 MET A CA 1
ATOM 754 C C . MET A 1 90 ? 0.080 -8.355 20.151 1.00 78.06 90 MET A C 1
ATOM 756 O O . MET A 1 90 ? 0.934 -8.052 19.317 1.00 78.06 90 MET A O 1
ATOM 760 N N . ARG A 1 91 ? 0.307 -9.290 21.083 1.00 79.50 91 ARG A N 1
ATOM 761 C CA . ARG A 1 91 ? 1.545 -10.086 21.115 1.00 79.50 91 ARG A CA 1
ATOM 762 C C . ARG A 1 91 ? 1.646 -11.011 19.905 1.00 79.50 91 ARG A C 1
ATOM 764 O O . ARG A 1 91 ? 2.713 -11.063 19.295 1.00 79.50 91 ARG A O 1
ATOM 771 N N . ASP A 1 92 ? 0.545 -11.639 19.510 1.00 79.12 92 ASP A N 1
ATOM 772 C CA . ASP A 1 92 ? 0.504 -12.496 18.323 1.00 79.12 92 ASP A CA 1
ATOM 773 C C . ASP A 1 92 ? 0.749 -11.698 17.040 1.00 79.12 92 ASP A C 1
ATOM 775 O O . ASP A 1 92 ? 1.585 -12.079 16.221 1.00 79.12 92 ASP A O 1
ATOM 779 N N . VAL A 1 93 ? 0.106 -10.537 16.892 1.00 76.62 93 VAL A N 1
ATOM 780 C CA . VAL A 1 93 ? 0.339 -9.631 15.756 1.00 76.62 93 VAL A CA 1
ATOM 781 C C . VAL A 1 93 ? 1.808 -9.207 15.694 1.00 76.62 93 VAL A C 1
ATOM 783 O O . VAL A 1 93 ? 2.430 -9.298 14.635 1.00 76.62 93 VAL A O 1
ATOM 786 N N . ASN A 1 94 ? 2.399 -8.825 16.828 1.00 75.25 94 ASN A N 1
ATOM 787 C CA . ASN A 1 94 ? 3.813 -8.449 16.896 1.00 75.25 94 ASN A CA 1
ATOM 788 C C . ASN A 1 94 ? 4.758 -9.618 16.572 1.00 75.25 94 ASN A C 1
ATOM 790 O O . ASN A 1 94 ? 5.852 -9.378 16.072 1.00 75.25 94 ASN A O 1
ATOM 794 N N . SER A 1 95 ? 4.352 -10.866 16.827 1.00 79.19 95 SER A N 1
ATOM 795 C CA . SER A 1 95 ? 5.147 -12.052 16.478 1.00 79.19 95 SER A CA 1
ATOM 796 C C . SER A 1 95 ? 5.210 -12.313 14.966 1.00 79.19 95 SER A C 1
ATOM 798 O O . SER A 1 95 ? 6.194 -12.861 14.475 1.00 79.19 95 SER A O 1
ATOM 800 N N . VAL A 1 96 ? 4.183 -11.889 14.221 1.00 78.19 96 VAL A N 1
ATOM 801 C CA . VAL A 1 96 ? 4.084 -12.056 12.759 1.00 78.19 96 VAL A CA 1
ATOM 802 C C . VAL A 1 96 ? 4.733 -10.890 12.011 1.00 78.19 96 VAL A C 1
ATOM 804 O O . VAL A 1 96 ? 5.238 -11.052 10.898 1.00 78.19 96 VAL A O 1
ATOM 807 N N . ILE A 1 97 ? 4.729 -9.698 12.608 1.00 74.56 97 ILE A N 1
ATOM 808 C CA . ILE A 1 97 ? 5.367 -8.514 12.039 1.00 74.56 97 ILE A CA 1
ATOM 809 C C . ILE A 1 97 ? 6.879 -8.676 12.144 1.00 74.56 97 ILE A C 1
ATOM 811 O O . ILE A 1 97 ? 7.487 -8.408 13.175 1.00 74.56 97 ILE A O 1
ATOM 815 N N . VAL A 1 98 ? 7.501 -9.075 11.039 1.00 65.50 98 VAL A N 1
ATOM 816 C CA . VAL A 1 98 ? 8.958 -9.118 10.924 1.00 65.50 98 VAL A CA 1
ATOM 817 C C . VAL A 1 98 ? 9.448 -7.726 10.509 1.00 65.50 98 VAL A C 1
ATOM 819 O O . VAL A 1 98 ? 9.159 -7.293 9.386 1.00 65.50 98 VAL A O 1
ATOM 822 N N . PRO A 1 99 ? 10.185 -6.991 11.368 1.00 57.03 99 PRO A N 1
ATOM 823 C CA . PRO A 1 99 ? 10.831 -5.754 10.956 1.00 57.03 99 PRO A CA 1
ATOM 824 C C . PRO A 1 99 ? 11.770 -6.060 9.793 1.00 57.03 99 PRO A C 1
ATOM 826 O O . PRO A 1 99 ? 12.454 -7.080 9.784 1.00 57.03 99 PRO A O 1
ATOM 829 N N . GLY A 1 100 ? 11.859 -5.165 8.812 1.00 53.22 100 GLY A N 1
ATOM 830 C CA . GLY A 1 100 ? 12.711 -5.366 7.636 1.00 53.22 100 GLY A CA 1
ATOM 831 C C . GLY A 1 100 ? 14.224 -5.310 7.907 1.00 53.22 100 GLY A C 1
ATOM 832 O O . GLY A 1 100 ? 14.953 -4.985 6.971 1.00 53.22 100 GLY A O 1
ATOM 833 N N . TYR A 1 101 ? 14.662 -5.565 9.146 1.00 51.12 101 TYR A N 1
ATOM 834 C CA . TYR A 1 101 ? 16.043 -5.570 9.620 1.00 51.12 101 TYR A CA 1
ATOM 835 C C . TYR A 1 101 ? 16.282 -6.724 10.612 1.00 51.12 101 TYR A C 1
ATOM 837 O O . TYR A 1 101 ? 16.414 -6.516 11.814 1.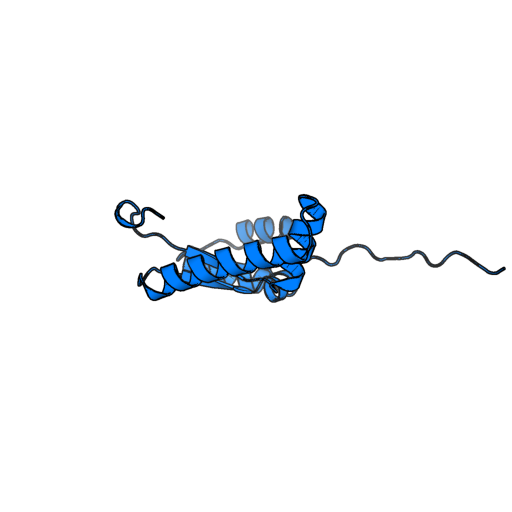00 51.12 101 TYR A O 1
ATOM 845 N N . SER A 1 102 ? 16.391 -7.949 10.103 1.00 43.28 102 SER A N 1
ATOM 846 C CA . SER A 1 102 ? 17.112 -9.036 10.776 1.00 43.28 102 SER A CA 1
ATOM 847 C C . SER A 1 102 ? 17.716 -9.986 9.737 1.00 43.28 102 SER A C 1
ATOM 849 O O . SER A 1 102 ? 17.099 -10.965 9.349 1.00 43.28 102 SER A O 1
ATOM 851 N N . THR A 1 103 ? 18.901 -9.612 9.232 1.00 38.72 103 THR A N 1
ATOM 852 C CA . THR A 1 103 ? 20.122 -10.442 9.081 1.00 38.72 103 THR A CA 1
ATOM 853 C C . THR A 1 103 ? 21.151 -9.685 8.232 1.00 38.72 103 THR A C 1
ATOM 855 O O . THR A 1 103 ? 21.219 -9.855 7.019 1.00 38.72 103 THR A O 1
ATOM 858 N N . THR A 1 104 ? 21.987 -8.876 8.880 1.00 35.81 104 THR A N 1
ATOM 859 C CA . THR A 1 104 ? 23.417 -8.794 8.537 1.00 35.81 104 THR A CA 1
ATOM 860 C C . THR A 1 104 ? 24.189 -8.762 9.848 1.00 35.81 104 THR A C 1
ATOM 862 O O . THR A 1 104 ? 24.652 -7.719 10.300 1.00 35.81 104 THR A O 1
ATOM 865 N N . SER A 1 105 ? 24.251 -9.920 10.495 1.00 36.38 105 SER A N 1
ATOM 866 C CA . SER A 1 105 ? 25.319 -10.260 11.425 1.00 36.38 105 SER A CA 1
ATOM 867 C C . SER A 1 105 ? 26.324 -11.118 10.655 1.00 36.38 105 SER A C 1
ATOM 869 O O . SER A 1 105 ? 25.971 -12.213 10.234 1.00 36.38 105 SER A O 1
ATOM 871 N N . ASN A 1 106 ? 27.539 -10.586 10.512 1.00 36.81 106 ASN A N 1
ATOM 872 C CA . ASN A 1 106 ? 28.798 -11.270 10.207 1.00 36.81 106 ASN A CA 1
ATOM 873 C C . ASN A 1 106 ? 28.918 -12.028 8.875 1.00 36.81 106 ASN A C 1
ATOM 875 O O . ASN A 1 106 ? 28.633 -13.212 8.809 1.00 36.81 106 ASN A O 1
ATOM 879 N N . ASP A 1 107 ? 29.532 -11.364 7.893 1.00 33.34 107 ASP A N 1
ATOM 880 C CA . ASP A 1 107 ? 30.552 -11.992 7.042 1.00 33.34 107 ASP A CA 1
ATOM 881 C C . ASP A 1 107 ? 31.773 -11.064 6.992 1.00 33.34 107 ASP A C 1
ATOM 883 O O . ASP A 1 107 ? 32.067 -10.372 6.019 1.00 33.34 107 ASP A O 1
ATOM 887 N N . SER A 1 108 ? 32.479 -11.008 8.119 1.00 38.44 108 SER A N 1
ATOM 888 C CA . SER A 1 108 ? 33.884 -10.624 8.160 1.00 38.44 108 SER A CA 1
ATOM 889 C C . SER A 1 108 ? 34.724 -11.876 7.926 1.00 38.44 108 SER A C 1
ATOM 891 O O . SER A 1 108 ? 35.208 -12.462 8.885 1.00 38.44 108 SER A O 1
ATOM 893 N N . THR A 1 109 ? 34.882 -12.281 6.669 1.00 39.03 109 THR A N 1
ATOM 894 C CA . THR A 1 109 ? 36.024 -13.077 6.186 1.00 39.03 109 THR A CA 1
ATOM 895 C C . THR A 1 109 ? 35.979 -13.088 4.665 1.00 39.03 109 THR A C 1
ATOM 897 O O . THR A 1 109 ? 35.207 -13.839 4.090 1.00 39.03 109 THR A O 1
ATOM 900 N N . PHE A 1 110 ? 36.809 -12.279 4.012 1.00 34.66 11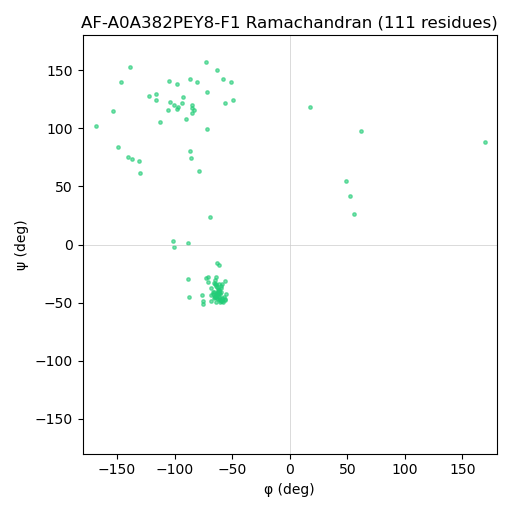0 PHE A N 1
ATOM 901 C CA . PHE A 1 110 ? 37.784 -12.821 3.069 1.00 34.66 110 PHE A CA 1
ATOM 902 C C . PHE A 1 110 ? 38.967 -11.860 2.973 1.00 34.66 110 PHE A C 1
ATOM 904 O O . PHE A 1 110 ? 38.849 -10.695 2.601 1.00 34.66 110 PHE A O 1
ATOM 911 N N . SER A 1 111 ? 40.090 -12.396 3.430 1.00 35.16 111 SER A N 1
ATOM 912 C CA . SER A 1 111 ? 41.428 -11.840 3.432 1.00 35.16 111 SER A CA 1
ATOM 913 C C . SER A 1 111 ? 41.949 -11.599 2.014 1.00 35.16 111 SER A C 1
ATOM 915 O O . SER A 1 111 ? 41.603 -12.325 1.088 1.00 35.16 111 SER A O 1
ATOM 917 N N . THR A 1 112 ? 42.810 -10.589 1.910 1.00 36.19 112 THR A N 1
ATOM 918 C CA . THR A 1 112 ? 44.021 -10.499 1.076 1.00 36.19 112 THR A CA 1
ATOM 919 C C . THR A 1 112 ? 44.172 -11.492 -0.085 1.00 36.19 112 THR A C 1
ATOM 921 O O . THR A 1 112 ? 44.390 -12.681 0.148 1.00 36.19 112 THR A O 1
ATOM 924 N N . GLN A 1 113 ? 44.241 -10.961 -1.310 1.00 40.62 113 GLN A N 1
ATOM 925 C CA . GLN A 1 113 ? 45.426 -11.000 -2.185 1.00 40.62 113 GLN A CA 1
ATOM 926 C C . GLN A 1 113 ? 45.286 -9.975 -3.312 1.00 40.62 113 GLN A C 1
ATOM 928 O O . GLN A 1 113 ? 44.161 -9.831 -3.838 1.00 40.62 113 GLN A O 1
#

Solvent-accessible surface area (backbone atoms only — not comparable to full-atom values): 7080 Å² total; per-residue (Å²): 132,79,62,93,79,53,82,88,61,76,43,79,44,79,43,64,64,58,68,63,50,9,52,48,46,18,68,75,70,68,41,59,54,72,58,24,38,52,52,47,52,52,52,54,50,52,53,50,51,49,58,71,76,38,99,61,57,67,46,83,40,53,46,72,54,40,49,76,43,43,71,58,51,50,53,50,51,30,61,74,69,72,52,90,76,54,78,64,59,52,52,54,53,55,71,68,58,72,60,85,80,85,84,90,79,80,88,88,77,84,79,89,133

pLDDT: mean 82.94, std 18.42, range [33.34, 98.12]

Foldseek 3Di:
DPPVPDDQDAAEAEDEDLQVQLVVCCVPVVDDSVVSSVVSVVVVVVVVCCVVVDPHHYDYHYPVVCLVCVLVVVVVVCVSVVHDDDPVVSVVVVVPDDRPDPDDDDDPDDDDD

Organism: NCBI:txid408172